Protein AF-A0A2L2Z0L1-F1 (afdb_monomer)

Radius of gyration: 14.83 Å; Cα contacts (8 Å, |Δi|>4): 51; chains: 1; bounding box: 38×22×42 Å

Structure (mmCIF, N/CA/C/O backbone):
data_AF-A0A2L2Z0L1-F1
#
_entry.id   AF-A0A2L2Z0L1-F1
#
loop_
_atom_site.group_PDB
_atom_site.id
_atom_site.type_symbol
_atom_site.label_atom_id
_atom_site.label_alt_id
_atom_site.label_comp_id
_atom_site.label_asym_id
_atom_site.label_entity_id
_atom_site.label_seq_id
_atom_site.pdbx_PDB_ins_code
_atom_site.Cartn_x
_atom_site.Cartn_y
_atom_site.Cartn_z
_atom_site.occupancy
_atom_site.B_iso_or_equiv
_atom_site.auth_seq_id
_atom_site.auth_comp_id
_atom_site.auth_asym_id
_atom_site.auth_atom_id
_atom_site.pdbx_PDB_model_num
ATOM 1 N N . ILE A 1 1 ? 18.488 -10.623 3.223 1.00 53.06 1 ILE A N 1
ATOM 2 C CA . ILE A 1 1 ? 18.320 -10.362 4.672 1.00 53.06 1 ILE A CA 1
ATOM 3 C C . ILE A 1 1 ? 18.743 -8.919 4.897 1.00 53.06 1 ILE A C 1
ATOM 5 O O . ILE A 1 1 ? 19.868 -8.597 4.540 1.00 53.06 1 ILE A O 1
ATOM 9 N N . SER A 1 2 ? 17.850 -8.049 5.373 1.00 76.31 2 SER A N 1
ATOM 10 C CA . SER A 1 2 ? 18.217 -6.699 5.830 1.00 76.31 2 SER A CA 1
ATOM 11 C C . SER A 1 2 ? 18.315 -6.701 7.354 1.00 76.31 2 SER A C 1
ATOM 13 O O . SER A 1 2 ? 17.489 -7.341 8.002 1.00 76.31 2 SER A O 1
ATOM 15 N N . LEU A 1 3 ? 19.281 -5.987 7.927 1.00 67.62 3 LEU A N 1
ATOM 16 C CA . LEU A 1 3 ? 19.408 -5.825 9.378 1.00 67.62 3 LEU A CA 1
ATOM 17 C C . LEU A 1 3 ? 18.638 -4.572 9.829 1.00 67.62 3 LEU A C 1
ATOM 19 O O . LEU A 1 3 ? 18.685 -3.558 9.142 1.00 67.62 3 LEU A O 1
ATOM 23 N N . TYR A 1 4 ? 17.927 -4.660 10.959 1.00 72.00 4 TYR A N 1
ATOM 24 C CA . TYR A 1 4 ? 17.226 -3.540 11.618 1.00 72.00 4 TYR A CA 1
ATOM 25 C C . TYR A 1 4 ? 16.150 -2.808 10.792 1.00 72.00 4 TYR A C 1
ATOM 27 O O . TYR A 1 4 ? 15.862 -1.644 11.043 1.00 72.00 4 TYR A O 1
ATOM 35 N N . ASN A 1 5 ? 15.496 -3.484 9.842 1.00 80.12 5 ASN A N 1
ATOM 36 C CA . ASN A 1 5 ? 14.401 -2.884 9.069 1.00 80.12 5 ASN A CA 1
ATOM 37 C C . ASN A 1 5 ? 13.049 -2.996 9.802 1.00 80.12 5 ASN A C 1
ATOM 39 O O . ASN A 1 5 ? 12.138 -3.704 9.368 1.00 80.12 5 ASN A O 1
ATOM 43 N N . THR A 1 6 ? 12.948 -2.336 10.956 1.00 79.62 6 THR A N 1
ATOM 44 C CA . THR A 1 6 ? 11.743 -2.300 11.804 1.00 79.62 6 THR A CA 1
ATOM 45 C C . THR A 1 6 ? 10.555 -1.659 11.084 1.00 79.62 6 THR A C 1
ATOM 47 O O . THR A 1 6 ? 9.439 -2.165 11.176 1.00 79.62 6 THR A O 1
ATOM 50 N N . LEU A 1 7 ? 10.803 -0.626 10.275 1.00 82.81 7 LEU A N 1
ATOM 51 C CA . LEU A 1 7 ? 9.805 0.006 9.407 1.00 82.81 7 LEU A CA 1
ATOM 52 C C . LEU A 1 7 ? 9.147 -0.985 8.446 1.00 82.81 7 LEU A C 1
ATOM 54 O O . LEU A 1 7 ? 7.925 -0.999 8.306 1.00 82.81 7 LEU A O 1
ATOM 58 N N . ALA A 1 8 ? 9.930 -1.847 7.788 1.00 83.56 8 ALA A N 1
ATOM 59 C CA . ALA A 1 8 ? 9.365 -2.846 6.886 1.00 83.56 8 ALA A CA 1
ATOM 60 C C . ALA A 1 8 ? 8.470 -3.853 7.615 1.00 83.56 8 ALA A C 1
ATOM 62 O O . ALA A 1 8 ? 7.484 -4.310 7.034 1.00 83.56 8 ALA A O 1
ATOM 63 N N . LEU A 1 9 ? 8.773 -4.179 8.877 1.00 86.62 9 LEU A N 1
ATOM 64 C CA . LEU A 1 9 ? 7.914 -5.038 9.688 1.00 8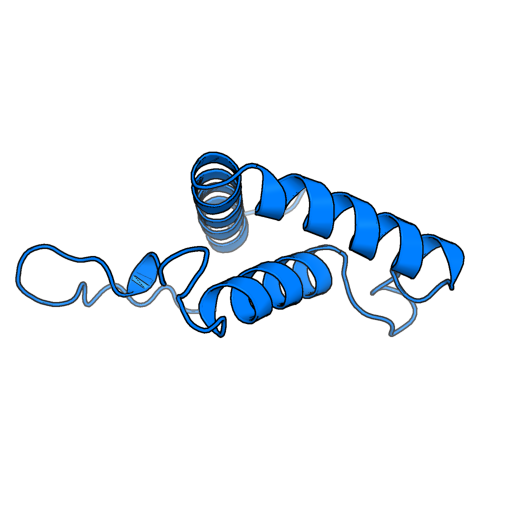6.62 9 LEU A CA 1
ATOM 65 C C . LEU A 1 9 ? 6.570 -4.356 9.968 1.00 86.62 9 LEU A C 1
ATOM 67 O O . LEU A 1 9 ? 5.526 -4.954 9.710 1.00 86.62 9 LEU A O 1
ATOM 71 N N . ILE A 1 10 ? 6.593 -3.095 10.406 1.00 87.50 10 ILE A N 1
ATOM 72 C CA . ILE A 1 10 ? 5.375 -2.329 10.704 1.00 87.50 10 ILE A CA 1
ATOM 73 C C . ILE A 1 10 ? 4.537 -2.126 9.436 1.00 87.50 10 ILE A C 1
ATOM 75 O O . ILE A 1 10 ? 3.332 -2.365 9.441 1.00 87.50 10 ILE A O 1
ATOM 79 N N . ASN A 1 11 ? 5.168 -1.791 8.308 1.00 89.94 11 ASN A N 1
ATOM 80 C CA . ASN A 1 11 ? 4.479 -1.681 7.021 1.00 89.94 11 ASN A CA 1
ATOM 81 C C . ASN A 1 11 ? 3.861 -3.015 6.582 1.00 89.94 11 ASN A C 1
ATOM 83 O O . ASN A 1 11 ? 2.763 -3.034 6.028 1.00 89.94 11 ASN A O 1
ATOM 87 N N . THR A 1 12 ? 4.525 -4.143 6.849 1.00 91.56 12 THR A N 1
ATOM 88 C CA . THR A 1 12 ? 3.970 -5.474 6.557 1.00 91.56 12 THR A CA 1
ATOM 89 C C . THR A 1 12 ? 2.722 -5.741 7.397 1.00 91.56 12 THR A C 1
ATOM 91 O O . THR A 1 12 ? 1.704 -6.161 6.849 1.00 91.56 12 THR A O 1
ATOM 94 N N . GLN A 1 13 ? 2.762 -5.427 8.695 1.00 92.31 13 GLN A N 1
ATOM 95 C CA . GLN A 1 13 ? 1.605 -5.545 9.589 1.00 92.31 13 GLN A CA 1
ATOM 96 C C . GLN A 1 13 ? 0.457 -4.618 9.166 1.00 92.31 13 GLN A C 1
ATOM 98 O O . GLN A 1 13 ? -0.700 -5.032 9.155 1.00 92.31 13 GLN A O 1
ATOM 103 N N . MET A 1 14 ? 0.769 -3.387 8.749 1.00 93.69 14 MET A N 1
ATOM 104 C CA . MET A 1 14 ? -0.211 -2.439 8.219 1.00 93.69 14 MET A CA 1
ATOM 105 C C . MET A 1 14 ? -0.906 -2.996 6.970 1.00 93.69 14 MET A C 1
ATOM 107 O O . MET A 1 14 ? -2.135 -2.994 6.889 1.00 93.69 14 MET A O 1
ATOM 111 N N . LEU A 1 15 ? -0.143 -3.497 5.993 1.00 94.50 15 LEU A N 1
ATOM 112 C CA . LEU A 1 15 ? -0.710 -4.092 4.780 1.00 94.50 15 LEU A CA 1
ATOM 113 C C . LEU A 1 15 ? -1.560 -5.327 5.086 1.00 94.50 15 LEU A C 1
ATOM 115 O O . LEU A 1 15 ? -2.618 -5.513 4.482 1.00 94.50 15 LEU A O 1
ATOM 119 N N . GLU A 1 16 ? -1.120 -6.156 6.032 1.00 95.19 16 GLU A N 1
ATOM 120 C CA . GLU A 1 16 ? -1.885 -7.308 6.492 1.00 95.19 16 GLU A CA 1
ATOM 121 C C . GLU A 1 16 ? -3.218 -6.875 7.116 1.00 95.19 16 GLU A C 1
ATOM 123 O O . GLU A 1 16 ? -4.257 -7.440 6.767 1.00 95.19 16 GLU A O 1
ATOM 128 N N . ALA A 1 17 ? -3.214 -5.848 7.970 1.00 95.44 17 ALA A N 1
ATOM 129 C CA . ALA A 1 17 ? -4.427 -5.298 8.567 1.00 95.44 17 ALA A CA 1
ATOM 130 C C . ALA A 1 17 ? -5.412 -4.839 7.484 1.00 95.44 17 ALA A C 1
ATOM 132 O O . ALA A 1 17 ? -6.551 -5.302 7.467 1.00 95.44 17 ALA A O 1
ATOM 133 N N . TYR A 1 18 ? -4.959 -4.043 6.508 1.00 96.69 18 TYR A N 1
ATOM 134 C CA . TYR A 1 18 ? -5.794 -3.624 5.376 1.00 96.69 18 TYR A CA 1
ATOM 135 C C . TYR A 1 18 ? -6.361 -4.803 4.580 1.00 96.69 18 TYR A C 1
ATOM 137 O O . TYR A 1 18 ? -7.531 -4.788 4.198 1.00 96.69 18 TYR A O 1
ATOM 145 N N . SER A 1 19 ? -5.561 -5.850 4.361 1.00 95.31 19 SER A N 1
ATOM 146 C CA . SER A 1 19 ? -5.988 -7.036 3.611 1.00 95.31 19 SER A CA 1
ATOM 147 C C . SER A 1 19 ? -7.103 -7.836 4.295 1.00 95.31 19 SER A C 1
ATOM 149 O O . SER A 1 19 ? -7.790 -8.599 3.617 1.00 95.31 19 SER A O 1
ATOM 151 N N . LYS A 1 20 ? -7.269 -7.683 5.616 1.00 96.31 20 LYS A N 1
ATOM 152 C CA . LYS A 1 20 ? -8.287 -8.376 6.418 1.00 96.31 20 LYS A CA 1
ATOM 153 C C . LYS A 1 20 ? -9.593 -7.587 6.550 1.00 96.31 20 LYS A C 1
ATOM 155 O O . LYS A 1 20 ? -10.599 -8.184 6.914 1.00 96.31 20 LYS A O 1
ATOM 160 N N . ILE A 1 21 ? -9.592 -6.282 6.256 1.00 95.56 21 ILE A N 1
ATOM 161 C CA . ILE A 1 21 ? -10.789 -5.426 6.365 1.00 95.56 21 ILE A CA 1
ATOM 162 C C . ILE A 1 21 ? -11.802 -5.761 5.271 1.00 95.56 21 ILE A C 1
ATOM 164 O O . ILE A 1 21 ? -12.984 -5.924 5.557 1.00 95.56 21 ILE A O 1
ATOM 168 N N . ASP A 1 22 ? -11.348 -5.841 4.016 1.00 96.56 22 ASP A N 1
ATOM 169 C CA . ASP A 1 22 ? -12.228 -6.043 2.865 1.00 96.56 22 ASP A CA 1
ATOM 170 C C . ASP A 1 22 ? -11.538 -6.888 1.771 1.00 96.56 22 ASP A C 1
ATOM 172 O O . ASP A 1 22 ? -10.429 -6.547 1.339 1.00 96.56 22 ASP A O 1
ATOM 176 N N . PRO A 1 23 ? -12.180 -7.959 1.254 1.00 96.75 23 PRO A N 1
ATOM 177 C CA . PRO A 1 23 ? -11.613 -8.807 0.201 1.00 96.75 23 PRO A CA 1
ATOM 178 C C . PRO A 1 23 ? -11.216 -8.053 -1.077 1.00 96.75 23 PRO A C 1
ATOM 180 O O . PRO A 1 23 ? -10.295 -8.469 -1.787 1.00 96.75 23 PRO A O 1
ATOM 183 N N . ARG A 1 24 ? -11.872 -6.925 -1.383 1.00 97.19 24 ARG A N 1
ATOM 184 C CA . ARG A 1 24 ? -11.581 -6.100 -2.566 1.00 97.19 24 ARG A CA 1
ATOM 185 C C . ARG A 1 24 ? -10.162 -5.539 -2.542 1.00 97.19 24 ARG A C 1
ATOM 187 O O . ARG A 1 24 ? -9.588 -5.356 -3.613 1.00 97.19 24 ARG A O 1
ATOM 194 N N . VAL A 1 25 ? -9.572 -5.330 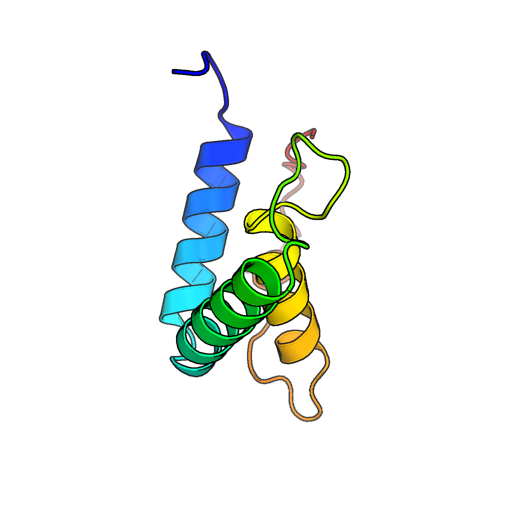-1.360 1.00 96.88 25 VAL A N 1
ATOM 195 C CA . VAL A 1 25 ? -8.166 -4.912 -1.212 1.00 96.88 25 VAL A CA 1
ATOM 196 C C . VAL A 1 25 ? -7.238 -5.954 -1.832 1.00 96.88 25 VAL A C 1
ATOM 198 O O . VAL A 1 25 ? -6.370 -5.616 -2.636 1.00 96.88 25 VAL A O 1
ATOM 201 N N . GLN A 1 26 ? -7.452 -7.232 -1.509 1.00 96.19 26 GLN A N 1
ATOM 202 C CA . GLN A 1 26 ? -6.645 -8.331 -2.034 1.00 96.19 26 GLN A CA 1
ATOM 203 C C . GLN A 1 26 ? -6.879 -8.513 -3.535 1.00 96.19 26 GLN A C 1
ATOM 205 O O . GLN A 1 26 ? -5.918 -8.584 -4.300 1.00 96.19 26 GLN A O 1
ATOM 210 N N . ILE A 1 27 ? -8.143 -8.525 -3.972 1.00 97.5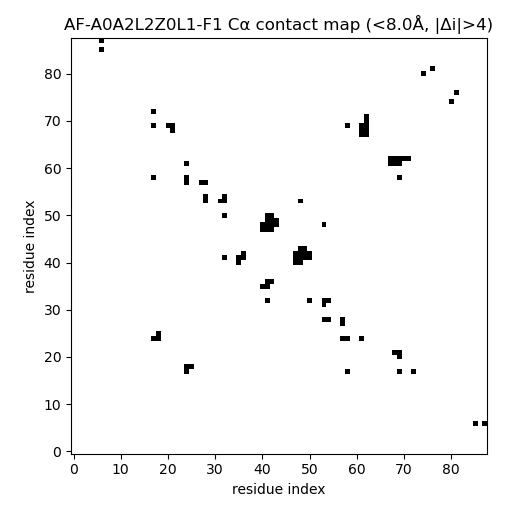6 27 ILE A N 1
ATOM 211 C CA . ILE A 1 27 ? -8.511 -8.712 -5.384 1.00 97.56 27 ILE A CA 1
ATOM 212 C C . ILE A 1 27 ? -7.863 -7.632 -6.261 1.00 97.56 27 ILE A C 1
ATOM 214 O O . ILE A 1 27 ? -7.195 -7.950 -7.247 1.00 97.56 27 ILE A O 1
ATOM 218 N N . LEU A 1 28 ? -8.007 -6.357 -5.886 1.00 97.06 28 LEU A N 1
ATOM 219 C CA . LEU A 1 28 ? -7.413 -5.244 -6.628 1.00 97.06 28 LEU A CA 1
ATOM 220 C C . LEU A 1 28 ? -5.888 -5.226 -6.510 1.00 97.06 28 LEU A C 1
ATOM 222 O O . LEU A 1 28 ? -5.212 -4.962 -7.502 1.00 97.06 28 LEU A O 1
ATOM 226 N N . GLY A 1 29 ? -5.337 -5.554 -5.340 1.00 95.75 29 GLY A N 1
ATOM 227 C CA . GLY A 1 29 ? -3.894 -5.658 -5.132 1.00 95.75 29 GLY A CA 1
ATOM 228 C C . GLY A 1 29 ? -3.244 -6.696 -6.049 1.00 95.75 29 GLY A C 1
ATOM 229 O O . GLY A 1 29 ? -2.266 -6.391 -6.735 1.00 95.75 29 GLY A O 1
ATOM 230 N N . TYR A 1 30 ? -3.809 -7.905 -6.126 1.00 95.31 30 TYR A N 1
ATOM 231 C CA . TYR A 1 30 ? -3.331 -8.949 -7.035 1.00 95.31 30 TYR A CA 1
ATOM 232 C C . TYR A 1 30 ? -3.542 -8.574 -8.502 1.00 95.31 30 TYR A C 1
ATOM 234 O O . TYR A 1 30 ? -2.619 -8.733 -9.302 1.00 95.31 30 TYR A O 1
ATOM 242 N N . GLY A 1 31 ? -4.718 -8.041 -8.849 1.00 96.19 31 GLY A N 1
ATOM 243 C CA . GLY A 1 31 ? -5.043 -7.635 -10.215 1.00 96.19 31 GLY A CA 1
ATOM 244 C C . GLY A 1 31 ? -4.104 -6.551 -10.744 1.00 96.19 31 GLY A C 1
ATOM 245 O O . GLY A 1 31 ? -3.513 -6.713 -11.812 1.00 96.19 31 GLY A O 1
ATOM 246 N N . LEU A 1 32 ? -3.893 -5.481 -9.971 1.00 95.06 32 LEU A N 1
ATOM 247 C CA . LEU A 1 32 ? -3.007 -4.385 -10.360 1.00 95.06 32 LEU A CA 1
ATOM 248 C C . LEU A 1 32 ?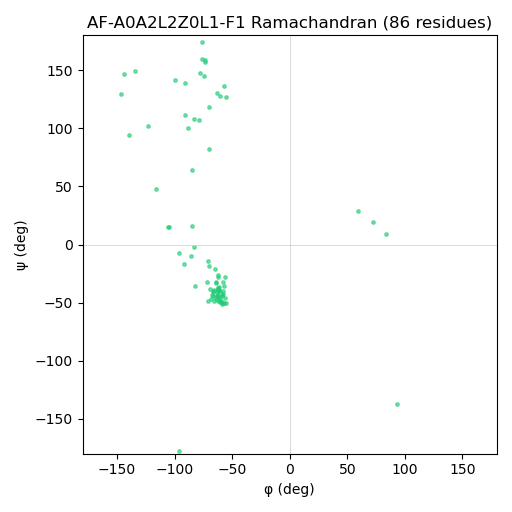 -1.547 -4.836 -10.427 1.00 95.06 32 LEU A C 1
ATOM 250 O O . LEU A 1 32 ? -0.836 -4.475 -11.362 1.00 95.06 32 LEU A O 1
ATOM 254 N N . LYS A 1 33 ? -1.101 -5.670 -9.480 1.00 90.94 33 LYS A N 1
ATOM 255 C CA . LYS A 1 33 ? 0.253 -6.233 -9.506 1.00 90.94 33 LYS A CA 1
ATOM 256 C C . LYS A 1 33 ? 0.481 -7.098 -10.745 1.00 90.94 33 LYS A C 1
ATOM 258 O O . LYS A 1 33 ? 1.532 -6.993 -11.374 1.00 90.94 33 LYS A O 1
ATOM 263 N N . TYR A 1 34 ? -0.483 -7.949 -11.095 1.00 93.50 34 TYR A N 1
ATOM 264 C CA . TYR A 1 34 ? -0.408 -8.770 -12.301 1.00 93.50 34 TYR A CA 1
ATOM 265 C C . TYR A 1 34 ? -0.348 -7.895 -13.556 1.00 93.50 34 TYR A C 1
ATOM 267 O O . TYR A 1 34 ? 0.564 -8.050 -14.363 1.00 93.50 34 TYR A O 1
ATOM 275 N N . PHE A 1 35 ? -1.244 -6.912 -13.666 1.00 93.25 35 PHE A N 1
ATOM 276 C CA . PHE A 1 35 ? -1.259 -5.947 -14.763 1.00 93.25 35 PHE A CA 1
ATOM 277 C C . PHE A 1 35 ? 0.080 -5.205 -14.913 1.00 93.25 35 PHE A C 1
ATOM 279 O O . PHE A 1 35 ? 0.670 -5.198 -15.993 1.00 93.25 35 PHE A O 1
ATOM 286 N N . ALA A 1 36 ? 0.607 -4.652 -13.817 1.00 91.06 36 ALA A N 1
ATOM 287 C CA . ALA A 1 36 ? 1.876 -3.931 -13.808 1.00 91.06 36 ALA A CA 1
ATOM 288 C C . ALA A 1 36 ? 3.060 -4.826 -14.211 1.00 91.06 36 ALA A C 1
ATOM 290 O O . ALA A 1 36 ? 3.960 -4.390 -14.928 1.00 91.06 36 ALA A O 1
ATOM 291 N N . LYS A 1 37 ? 3.055 -6.097 -13.790 1.00 89.38 37 LYS A N 1
ATOM 292 C CA . LYS A 1 37 ? 4.078 -7.069 -14.189 1.00 89.38 37 LYS A CA 1
ATOM 293 C C . LYS A 1 37 ? 3.994 -7.403 -15.679 1.00 89.38 37 LYS A C 1
ATOM 295 O O . LYS A 1 37 ? 5.031 -7.438 -16.333 1.00 89.38 37 LYS A O 1
ATOM 300 N N . THR A 1 38 ? 2.792 -7.604 -16.217 1.00 91.31 38 THR A N 1
ATOM 301 C CA . THR A 1 38 ? 2.582 -7.901 -17.644 1.00 91.31 38 THR A CA 1
ATOM 302 C C . THR A 1 38 ? 3.012 -6.743 -18.544 1.00 91.31 38 THR A C 1
ATOM 304 O O . THR A 1 38 ? 3.543 -6.980 -19.623 1.00 91.31 38 THR A O 1
ATOM 307 N N . LEU A 1 39 ? 2.860 -5.497 -18.086 1.00 89.75 39 LEU A N 1
ATOM 308 C CA . LEU A 1 39 ? 3.345 -4.309 -18.797 1.00 89.75 39 LEU A CA 1
ATOM 309 C C . LEU A 1 39 ? 4.829 -3.987 -18.550 1.00 89.75 39 LEU A C 1
ATOM 311 O O . LEU A 1 39 ? 5.344 -3.029 -19.119 1.00 89.75 39 LEU A O 1
ATOM 315 N N . GLY A 1 40 ? 5.524 -4.754 -17.705 1.00 87.56 40 GLY A N 1
ATOM 316 C CA . GLY A 1 40 ? 6.941 -4.531 -17.405 1.00 87.56 40 GLY A CA 1
ATOM 317 C C . GLY A 1 40 ? 7.234 -3.299 -16.539 1.00 87.56 40 GLY A C 1
ATOM 318 O O . GLY A 1 40 ? 8.372 -2.845 -16.507 1.00 87.56 40 GLY A O 1
ATOM 319 N N . ILE A 1 41 ? 6.239 -2.772 -15.816 1.00 86.75 41 ILE A N 1
ATOM 320 C CA . ILE A 1 41 ? 6.344 -1.554 -14.983 1.00 86.75 41 ILE A CA 1
ATOM 321 C C . ILE A 1 41 ? 6.413 -1.848 -13.470 1.00 86.75 41 ILE A C 1
ATOM 323 O O . ILE A 1 41 ? 6.222 -0.956 -12.650 1.00 86.75 41 ILE A O 1
ATOM 327 N N . CYS A 1 42 ? 6.682 -3.100 -13.088 1.00 83.69 42 CYS A N 1
ATOM 328 C CA . CYS A 1 42 ? 6.741 -3.565 -11.695 1.00 83.69 42 CYS A CA 1
ATOM 329 C C . CYS A 1 42 ? 8.153 -4.047 -11.294 1.00 83.69 42 CYS A C 1
A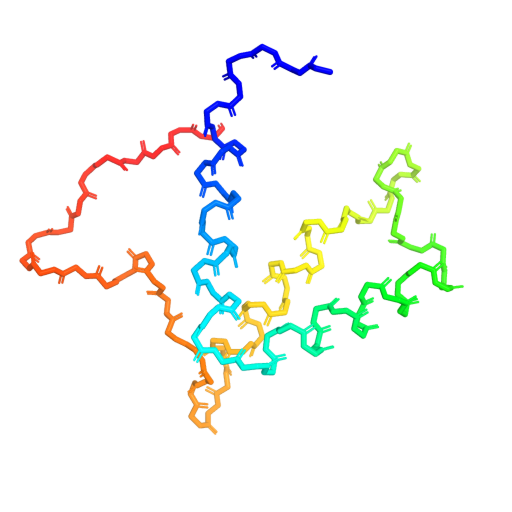TOM 331 O O . CYS A 1 42 ? 8.317 -5.133 -10.734 1.00 83.69 42 CYS A O 1
ATOM 333 N N . ASP A 1 43 ? 9.181 -3.263 -11.607 1.00 79.25 43 ASP A N 1
ATOM 334 C CA . ASP A 1 43 ? 10.586 -3.539 -11.292 1.00 79.25 43 ASP A CA 1
ATOM 335 C C . ASP A 1 43 ? 11.317 -2.258 -10.844 1.00 79.25 43 ASP A C 1
ATOM 337 O O . ASP A 1 43 ? 11.830 -1.476 -11.655 1.00 79.25 43 ASP A O 1
ATOM 341 N N . ALA A 1 44 ? 11.368 -2.047 -9.527 1.00 80.62 44 ALA A N 1
ATOM 342 C CA . ALA A 1 44 ? 12.015 -0.882 -8.924 1.00 80.62 44 ALA A CA 1
ATOM 343 C C . ALA A 1 44 ? 13.518 -0.801 -9.210 1.00 80.62 44 ALA A C 1
ATOM 345 O O . ALA A 1 44 ? 14.070 0.294 -9.276 1.00 80.62 44 ALA A O 1
ATOM 346 N N . SER A 1 45 ? 14.174 -1.938 -9.455 1.00 77.75 45 SER A N 1
ATOM 347 C CA . SER A 1 45 ? 15.600 -1.959 -9.793 1.00 77.75 45 SER A CA 1
ATOM 348 C C . SER A 1 45 ? 15.891 -1.378 -11.181 1.00 77.75 45 SER A C 1
ATOM 350 O O . SER A 1 45 ? 17.014 -0.966 -11.455 1.00 77.75 45 SER A O 1
ATOM 352 N N . LYS A 1 46 ? 14.867 -1.298 -12.041 1.00 78.12 46 LYS A N 1
ATOM 353 C CA . LYS A 1 46 ? 14.938 -0.751 -13.402 1.00 78.12 46 LYS A CA 1
ATOM 354 C C . LYS A 1 46 ? 14.281 0.627 -13.531 1.00 78.12 46 LYS A C 1
ATOM 356 O O . LYS A 1 46 ? 13.998 1.063 -14.641 1.00 78.12 46 LYS A O 1
ATOM 361 N N . GLY A 1 47 ? 14.013 1.299 -12.408 1.00 77.12 47 GLY A N 1
ATOM 362 C CA . GLY A 1 47 ? 13.430 2.646 -12.379 1.00 77.12 47 GLY A CA 1
ATOM 363 C C . GLY A 1 47 ? 11.903 2.704 -12.496 1.00 77.12 47 GLY A C 1
ATOM 364 O O . GLY A 1 47 ? 11.354 3.792 -12.641 1.00 77.12 47 GLY A O 1
ATOM 365 N N . SER A 1 48 ? 11.207 1.564 -12.426 1.00 83.56 48 SER A N 1
ATOM 366 C CA . SER A 1 48 ? 9.735 1.523 -12.370 1.00 83.56 48 SER A CA 1
ATOM 367 C C . SER A 1 48 ? 9.224 1.406 -10.922 1.00 83.56 48 SER A C 1
ATOM 369 O O . SER A 1 48 ? 10.009 1.468 -9.979 1.00 83.56 48 SER A O 1
ATOM 371 N N . LEU A 1 49 ? 7.913 1.308 -10.689 1.00 86.69 49 LEU A N 1
ATOM 372 C CA . LEU A 1 49 ? 7.378 1.293 -9.321 1.00 86.69 49 LEU A CA 1
ATOM 373 C C . LEU A 1 49 ? 7.560 -0.078 -8.653 1.00 86.69 49 LEU A C 1
ATOM 375 O O . LEU A 1 49 ? 7.494 -1.132 -9.289 1.00 86.69 49 LEU A O 1
ATOM 379 N N . SER A 1 50 ? 7.766 -0.078 -7.333 1.00 88.12 50 SER A N 1
ATOM 380 C CA . SER A 1 50 ? 7.820 -1.317 -6.552 1.00 88.12 50 SER A CA 1
ATOM 381 C C . SER A 1 50 ? 6.423 -1.923 -6.383 1.00 88.12 50 SER A C 1
ATOM 383 O O . SER A 1 50 ? 5.412 -1.221 -6.409 1.00 88.12 50 SER A O 1
ATOM 385 N N . SER A 1 51 ? 6.342 -3.234 -6.123 1.00 87.00 51 SER A N 1
ATOM 386 C CA . SER A 1 51 ? 5.056 -3.858 -5.776 1.00 87.00 51 SER A CA 1
ATOM 387 C C . SER A 1 51 ? 4.409 -3.217 -4.543 1.00 87.00 51 SER A C 1
ATOM 389 O O . SER A 1 51 ? 3.189 -3.144 -4.482 1.00 87.00 51 SER A O 1
ATOM 391 N N . TYR A 1 52 ? 5.206 -2.730 -3.587 1.00 91.12 52 TYR A N 1
ATOM 392 C CA . TYR A 1 52 ? 4.708 -2.018 -2.409 1.00 91.12 52 TYR A CA 1
ATOM 393 C C . TYR A 1 52 ? 3.982 -0.721 -2.795 1.00 91.12 52 TYR A C 1
ATOM 395 O O . TYR A 1 52 ? 2.868 -0.489 -2.333 1.00 91.12 52 TYR A O 1
ATOM 403 N N . ALA A 1 53 ? 4.553 0.065 -3.715 1.00 92.00 53 ALA A N 1
ATOM 404 C CA . ALA A 1 53 ? 3.933 1.295 -4.205 1.00 92.00 53 ALA A CA 1
ATOM 405 C C . ALA A 1 53 ? 2.559 1.032 -4.845 1.00 92.00 53 ALA A C 1
ATOM 407 O O . ALA A 1 53 ? 1.596 1.729 -4.536 1.00 92.00 53 ALA A O 1
ATOM 408 N N . TYR A 1 54 ? 2.430 -0.020 -5.660 1.00 93.44 54 TYR A N 1
ATOM 409 C CA . TYR A 1 54 ? 1.139 -0.395 -6.248 1.00 93.44 54 TYR A CA 1
ATOM 410 C C . TYR A 1 54 ? 0.088 -0.775 -5.200 1.00 93.44 54 TYR A C 1
ATOM 412 O O . TYR A 1 54 ? -1.075 -0.403 -5.341 1.00 93.44 54 TYR A O 1
ATOM 420 N N . ILE A 1 55 ? 0.477 -1.479 -4.134 1.00 94.75 55 ILE A N 1
ATOM 421 C CA . ILE A 1 55 ? -0.454 -1.811 -3.048 1.00 94.75 55 ILE A CA 1
ATOM 422 C C . ILE A 1 55 ? -0.891 -0.549 -2.290 1.00 94.75 55 ILE A C 1
ATOM 424 O O . ILE A 1 55 ? -2.080 -0.402 -2.013 1.00 94.75 55 ILE A O 1
ATOM 428 N N . LEU A 1 56 ? 0.019 0.395 -2.025 1.00 95.88 56 LEU A N 1
ATOM 429 C CA . LEU A 1 56 ? -0.346 1.683 -1.423 1.00 95.88 56 LEU A CA 1
ATOM 430 C C . LEU A 1 56 ? -1.320 2.478 -2.301 1.00 95.88 56 LEU A C 1
ATOM 432 O O . LEU A 1 56 ? -2.281 3.044 -1.786 1.00 95.88 56 LEU A O 1
ATOM 436 N N . MET A 1 57 ? -1.125 2.476 -3.624 1.00 96.00 57 MET A N 1
ATOM 437 C CA . MET A 1 57 ? -2.056 3.116 -4.560 1.00 96.00 57 MET A CA 1
ATOM 438 C C . MET A 1 57 ? -3.456 2.492 -4.498 1.00 96.00 57 MET A C 1
ATOM 440 O O . MET A 1 57 ? -4.445 3.222 -4.543 1.00 96.00 57 MET A O 1
ATOM 444 N N . VAL A 1 58 ? -3.559 1.163 -4.368 1.00 97.1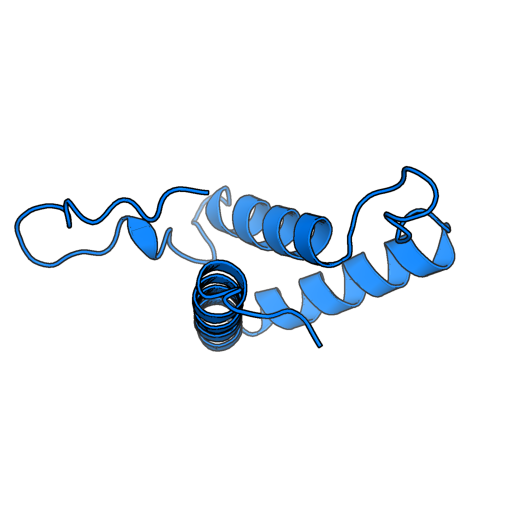9 58 VAL A N 1
ATOM 445 C CA . VAL A 1 58 ? -4.850 0.472 -4.190 1.00 97.19 58 VAL A CA 1
ATOM 446 C C . VAL A 1 58 ? -5.512 0.882 -2.877 1.00 97.19 58 VAL A C 1
ATOM 448 O O . VAL A 1 58 ? -6.696 1.215 -2.881 1.00 97.19 58 VAL A O 1
ATOM 451 N N . ILE A 1 59 ? -4.763 0.894 -1.771 1.00 97.00 59 ILE A N 1
ATOM 452 C CA . ILE A 1 59 ? -5.281 1.306 -0.459 1.00 97.00 59 ILE A CA 1
ATOM 453 C C . ILE A 1 59 ? -5.808 2.743 -0.529 1.00 97.00 59 ILE A C 1
ATOM 455 O O . ILE A 1 59 ? -6.971 2.984 -0.209 1.00 97.00 59 ILE A O 1
ATOM 459 N N . PHE A 1 60 ? -5.003 3.675 -1.041 1.00 97.19 60 PHE A N 1
ATOM 460 C CA . PHE A 1 60 ? -5.400 5.073 -1.195 1.00 97.19 60 PHE A CA 1
ATOM 461 C C . PHE A 1 60 ? -6.639 5.229 -2.086 1.00 97.19 60 PHE A C 1
ATOM 463 O O . PHE A 1 60 ? -7.579 5.945 -1.747 1.00 97.19 60 PHE A O 1
ATOM 470 N N . PHE A 1 61 ? -6.693 4.518 -3.214 1.00 97.75 61 PHE A N 1
ATOM 471 C CA . PHE A 1 61 ? -7.854 4.544 -4.102 1.00 97.75 61 PHE A CA 1
ATOM 472 C C . PHE A 1 61 ? -9.144 4.115 -3.388 1.00 97.75 61 PHE A C 1
ATOM 474 O O . PHE A 1 61 ? -10.189 4.743 -3.588 1.00 97.75 61 PHE A O 1
ATOM 481 N N . LEU A 1 62 ? -9.068 3.063 -2.566 1.00 97.44 62 LEU A N 1
ATOM 482 C CA . LEU A 1 62 ? -10.198 2.526 -1.809 1.00 97.44 62 LEU A CA 1
ATOM 483 C C . LEU A 1 62 ? -10.631 3.440 -0.654 1.00 97.44 62 LEU A C 1
ATOM 485 O O . LEU A 1 6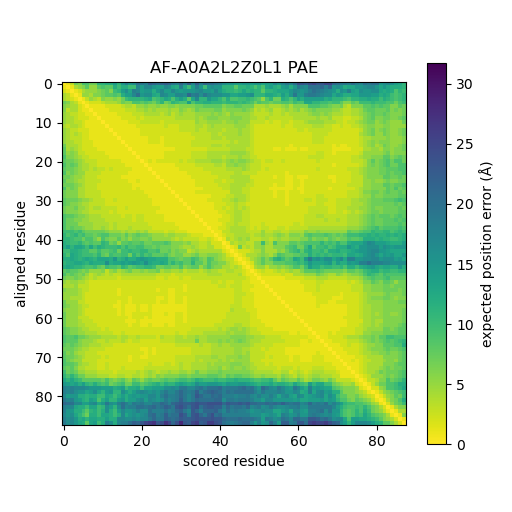2 ? -11.830 3.522 -0.379 1.00 97.44 62 LEU A O 1
ATOM 489 N N . GLN A 1 63 ? -9.694 4.163 -0.036 1.00 97.56 63 GLN A N 1
ATOM 490 C CA . GLN A 1 63 ? -9.984 5.201 0.963 1.00 97.56 63 GLN A CA 1
ATOM 491 C C . GLN A 1 63 ? -10.730 6.389 0.343 1.00 97.56 63 GLN A C 1
ATOM 493 O O . GLN A 1 63 ? -11.693 6.882 0.918 1.00 97.56 63 GLN A O 1
ATOM 498 N N . GLN A 1 64 ? -10.359 6.791 -0.876 1.00 97.19 64 GLN A N 1
ATOM 499 C CA . GLN A 1 64 ? -10.945 7.944 -1.572 1.00 97.19 64 GLN A CA 1
ATOM 500 C C . GLN A 1 64 ? -12.238 7.632 -2.348 1.00 97.19 64 GLN A C 1
ATOM 502 O O . GLN A 1 64 ? -12.631 8.384 -3.244 1.00 97.19 64 GLN A O 1
ATOM 507 N N . ARG A 1 65 ? -12.888 6.491 -2.088 1.00 97.19 65 ARG A N 1
ATOM 508 C CA . ARG A 1 65 ? -14.211 6.197 -2.664 1.00 97.19 65 ARG A CA 1
ATOM 509 C C . ARG A 1 65 ? -15.297 6.994 -1.937 1.00 97.19 65 ARG A C 1
ATOM 511 O O . ARG A 1 65 ? -15.107 7.432 -0.810 1.00 97.19 65 ARG A O 1
ATOM 518 N N . ASN A 1 66 ? -16.449 7.162 -2.584 1.00 94.00 66 ASN A N 1
ATOM 519 C CA . ASN A 1 66 ? -17.633 7.751 -1.965 1.00 94.00 66 ASN A CA 1
ATOM 520 C C . ASN A 1 66 ? -18.811 6.760 -2.066 1.00 94.00 66 ASN A C 1
ATOM 522 O O . ASN A 1 66 ? -19.376 6.632 -3.157 1.00 94.00 66 ASN A O 1
ATOM 526 N N . PRO A 1 67 ? -19.155 6.030 -0.985 1.00 94.25 67 PRO A N 1
ATOM 527 C CA . PRO A 1 67 ? -18.507 6.040 0.336 1.00 94.25 67 PRO A CA 1
ATOM 528 C C . PRO A 1 67 ? -17.132 5.329 0.346 1.00 94.25 67 PRO A C 1
ATOM 530 O O . PRO A 1 67 ? -16.879 4.502 -0.539 1.00 94.25 67 PRO A O 1
ATOM 533 N N . PRO A 1 68 ? -16.248 5.617 1.327 1.00 96.00 68 PRO A N 1
ATOM 534 C CA . PRO A 1 68 ? -14.969 4.924 1.483 1.00 96.00 68 PRO A CA 1
ATOM 535 C C . PRO A 1 68 ? -15.163 3.415 1.636 1.00 96.00 68 PRO A C 1
ATOM 537 O O . PRO A 1 68 ? -16.046 2.963 2.363 1.00 96.00 68 PRO A O 1
ATOM 540 N N . VAL A 1 69 ? -14.332 2.624 0.953 1.00 97.00 69 VAL A N 1
ATOM 541 C CA . VAL A 1 69 ? -14.385 1.153 1.036 1.00 97.00 69 VAL A CA 1
ATOM 542 C C . VAL A 1 69 ? -13.630 0.640 2.261 1.00 97.00 69 VAL A C 1
ATOM 544 O O . VAL A 1 69 ? -14.049 -0.333 2.879 1.00 97.00 69 VAL A O 1
ATOM 547 N N . ILE A 1 70 ? -12.533 1.306 2.614 1.00 96.62 70 ILE A N 1
ATOM 548 C CA . ILE A 1 70 ? -11.732 1.045 3.813 1.00 96.62 70 ILE A CA 1
ATOM 549 C C . ILE A 1 70 ? -11.412 2.381 4.500 1.00 96.62 70 ILE A C 1
ATOM 551 O O . ILE A 1 70 ? -11.294 3.396 3.807 1.00 96.62 70 ILE A O 1
ATOM 555 N N . PRO A 1 71 ? -11.258 2.406 5.834 1.00 96.00 71 PRO A N 1
ATOM 556 C CA . PRO A 1 71 ? -10.855 3.607 6.560 1.00 96.00 71 PRO A CA 1
ATOM 557 C C . PRO A 1 71 ? -9.352 3.898 6.398 1.00 96.00 71 PRO A C 1
ATOM 559 O O . PRO A 1 71 ? -8.595 3.092 5.852 1.00 96.00 71 PRO A O 1
ATOM 562 N N . VAL A 1 72 ? -8.899 5.035 6.926 1.00 95.06 72 VAL A N 1
ATOM 563 C CA . VAL A 1 72 ? -7.473 5.301 7.168 1.00 95.06 72 VAL A CA 1
ATOM 564 C C . VAL A 1 72 ? -7.125 4.774 8.560 1.00 95.06 72 VAL A C 1
ATOM 566 O O . VAL A 1 72 ? -7.422 5.420 9.557 1.00 95.06 72 VAL A O 1
ATOM 569 N N . LEU A 1 73 ? -6.518 3.583 8.643 1.00 90.94 73 LEU A N 1
ATOM 570 C CA . LEU A 1 73 ? -6.241 2.911 9.924 1.00 90.94 73 LEU A CA 1
ATOM 571 C C . LEU A 1 73 ? -5.394 3.762 10.876 1.00 90.94 73 LEU A C 1
ATOM 573 O O . LEU A 1 73 ? -5.609 3.731 12.079 1.00 90.94 73 LEU A O 1
ATOM 577 N N . GLN A 1 74 ? -4.456 4.538 10.339 1.00 88.62 74 GLN A N 1
ATOM 578 C CA . GLN A 1 74 ? -3.560 5.393 11.118 1.00 88.62 74 GLN A CA 1
ATOM 579 C C . GLN A 1 74 ? -4.261 6.607 11.750 1.00 88.62 74 GLN A C 1
ATOM 581 O O . GLN A 1 74 ? -3.689 7.257 12.621 1.00 88.62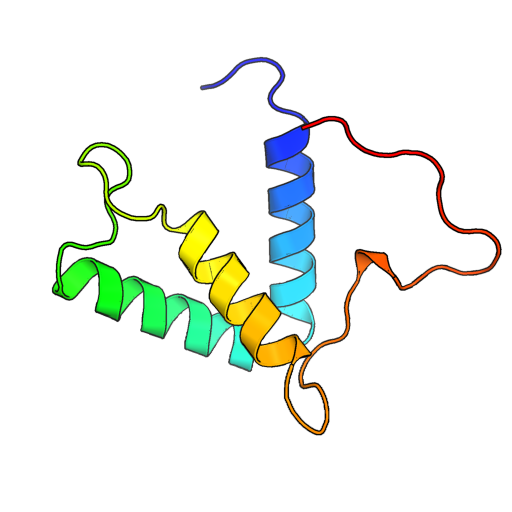 74 GLN A O 1
ATOM 586 N N . GLU A 1 75 ? -5.479 6.926 11.312 1.00 87.62 75 GLU A N 1
ATOM 587 C CA . GLU A 1 75 ? -6.314 7.977 11.904 1.00 87.62 75 GLU A CA 1
ATOM 588 C C . GLU A 1 75 ? -7.317 7.414 12.919 1.00 87.62 75 GLU A C 1
ATOM 590 O O . GLU A 1 75 ? -7.972 8.177 13.623 1.00 87.62 75 GLU A O 1
ATOM 595 N N . LEU A 1 76 ? -7.423 6.085 13.036 1.00 86.25 76 LEU A N 1
ATOM 596 C CA . LEU A 1 76 ? -8.261 5.443 14.041 1.00 86.25 76 LEU A CA 1
ATOM 597 C C . LEU A 1 76 ? -7.497 5.373 15.366 1.00 86.25 76 LEU A C 1
ATOM 599 O O . LEU A 1 76 ? -6.563 4.588 15.515 1.00 86.25 76 LEU A O 1
ATOM 603 N N . HIS A 1 77 ? -7.905 6.182 16.339 1.00 83.75 77 HIS A N 1
ATOM 604 C CA . HIS A 1 77 ? -7.378 6.132 17.698 1.00 83.75 77 HIS A CA 1
ATOM 605 C C . HIS A 1 77 ? -8.478 6.421 18.722 1.00 83.75 77 HIS A C 1
ATOM 607 O O . HIS A 1 77 ? -9.391 7.210 18.478 1.00 83.75 77 HIS A O 1
ATOM 613 N N . GLU A 1 78 ? -8.379 5.788 19.889 1.00 76.94 78 GLU A N 1
ATOM 614 C CA . GLU A 1 78 ? -9.209 6.116 21.046 1.00 76.94 78 GLU A CA 1
ATOM 615 C C . GLU A 1 78 ? -8.470 7.173 21.883 1.00 76.94 78 GLU A C 1
ATOM 617 O O . GLU A 1 78 ? -7.421 6.891 22.455 1.00 76.94 78 GLU A O 1
ATOM 622 N N . GLY A 1 79 ? -8.984 8.407 21.936 1.00 78.00 79 GLY A N 1
ATOM 623 C CA . GLY A 1 79 ? -8.387 9.489 22.737 1.00 78.00 79 GLY A CA 1
ATOM 624 C C . GLY A 1 79 ? -7.409 10.379 21.964 1.00 78.00 79 GLY A C 1
ATOM 625 O O . GLY A 1 79 ? -7.714 10.791 20.848 1.00 78.00 79 GLY A O 1
ATOM 626 N N . GLU A 1 80 ? -6.266 10.737 22.557 1.00 72.38 80 GLU A N 1
ATOM 627 C CA . GLU A 1 80 ? -5.259 11.594 21.911 1.00 72.38 80 GLU A CA 1
ATOM 628 C C . GLU A 1 80 ? -4.471 10.841 20.829 1.00 72.38 80 GLU A C 1
ATOM 630 O O . GLU A 1 80 ? -4.201 9.644 20.943 1.00 72.38 80 GLU A O 1
ATOM 635 N N . LYS A 1 81 ? -4.104 11.548 19.754 1.00 72.38 81 LYS A N 1
ATOM 636 C CA . LYS A 1 81 ? -3.383 10.965 18.618 1.00 72.38 81 LYS A CA 1
ATOM 637 C C . LYS A 1 81 ? -2.006 10.448 19.074 1.00 72.38 81 LYS A C 1
ATOM 639 O O . LYS A 1 81 ? -1.263 11.223 19.678 1.00 72.38 81 LYS A O 1
ATOM 644 N N . PRO A 1 82 ? -1.625 9.198 18.749 1.00 67.44 82 PRO A N 1
ATOM 645 C CA . PRO A 1 82 ? -0.306 8.670 19.085 1.00 67.44 82 PRO A CA 1
ATOM 646 C C . PRO A 1 82 ? 0.813 9.569 18.537 1.00 67.44 82 PRO A C 1
ATOM 648 O O . PRO A 1 82 ? 0.828 9.896 17.349 1.00 67.44 82 PRO A O 1
ATOM 651 N N . VAL A 1 83 ? 1.736 9.978 19.414 1.00 66.81 83 VAL A N 1
ATOM 652 C CA . VAL A 1 83 ? 2.863 10.879 19.091 1.00 66.81 83 VAL A CA 1
ATOM 653 C C . VAL A 1 83 ? 4.069 10.110 18.535 1.00 66.81 83 VAL A C 1
ATOM 655 O O . VAL A 1 83 ? 4.996 10.722 18.010 1.00 66.81 83 VAL A O 1
ATOM 658 N N . GLU A 1 84 ? 4.060 8.774 18.602 1.00 67.19 84 GLU A N 1
ATOM 659 C CA . GLU A 1 84 ? 5.097 7.930 17.998 1.00 67.19 84 GLU A CA 1
ATOM 660 C C . GLU A 1 84 ? 4.993 7.963 16.467 1.00 67.19 84 GLU A C 1
ATOM 662 O O . GLU A 1 84 ? 4.406 7.098 15.816 1.00 67.19 84 GLU A O 1
ATOM 667 N N . LEU A 1 85 ? 5.567 9.014 15.888 1.00 64.44 85 LEU A N 1
ATOM 668 C CA . LEU A 1 85 ? 5.896 9.072 14.478 1.00 64.44 85 LEU A CA 1
ATOM 669 C C . LEU A 1 85 ? 7.059 8.111 14.251 1.00 64.44 85 LEU A C 1
ATOM 671 O O . LEU A 1 85 ? 8.127 8.252 14.843 1.00 64.44 85 LEU A O 1
ATOM 675 N N . ILE A 1 86 ? 6.833 7.103 13.418 1.00 65.44 86 ILE A N 1
ATOM 676 C CA . ILE A 1 86 ? 7.904 6.205 13.012 1.00 65.44 86 ILE A CA 1
ATOM 677 C C . ILE A 1 86 ? 8.697 6.954 11.939 1.00 65.44 86 ILE A C 1
ATOM 679 O O . ILE A 1 86 ? 8.189 7.150 10.833 1.00 65.44 86 ILE A O 1
ATOM 683 N N . ASP A 1 87 ? 9.898 7.419 12.285 1.00 56.84 87 ASP A N 1
ATOM 684 C CA . ASP A 1 87 ? 10.793 8.083 11.334 1.00 56.84 87 ASP A CA 1
ATOM 685 C C . ASP A 1 87 ? 11.134 7.121 10.189 1.00 56.84 87 ASP A C 1
ATOM 687 O O . ASP A 1 87 ? 11.514 5.973 10.434 1.00 56.84 87 ASP A O 1
ATOM 691 N N . GLY A 1 88 ? 10.932 7.588 8.952 1.00 52.53 88 GLY A N 1
ATOM 692 C CA . GLY A 1 88 ? 11.129 6.844 7.703 1.00 52.53 88 GLY A CA 1
ATOM 693 C C . GLY A 1 88 ? 12.500 7.041 7.076 1.00 52.53 88 GLY A C 1
ATOM 694 O O . GLY A 1 88 ? 13.033 8.168 7.170 1.00 52.53 88 GLY A O 1
#

Solvent-accessible surface area (backbone atoms only — not comparable to full-atom values): 5472 Å² total; per-residue (Å²): 138,79,83,89,57,59,65,60,51,53,51,49,52,51,52,50,54,52,46,70,75,40,67,65,51,47,54,50,36,53,51,52,51,51,51,33,49,76,72,70,46,53,40,49,92,78,77,36,48,40,68,66,56,54,41,51,53,48,53,52,54,35,40,71,37,90,75,53,74,44,80,66,68,92,75,66,65,87,80,75,77,82,81,82,72,79,87,128

Mean predicted aligned error: 5.92 Å

Sequence (88 aa):
ISLYNTLALINTQMLEAYSKIDPRVQILGYGLKYFAKTLGICDASKGSLSSYAYILMVIFFLQQRNPPVIPVLQELHEGEKPVELIDG

Secondary structure (DSSP, 8-state):
--SS-HHHHHHHHHHHHHHHH-HHHHHHHHHHHHHHHHTT---GGGTS--HHHHHHHHHHHHHTSSS-SS--GGG--SSSPP------

Organism: Parasteatoda tepidariorum (NCBI:txid114398)

Nearest PDB structures (foldseek):
  5w0n-assembly1_A  TM=9.546E-01  e=4.871E-06  Homo sapiens
  5w0b-assembly4_C  TM=9.463E-01  e=5.193E-06  Homo sapiens
  5w0o-assembly2_B  TM=9.527E-01  e=7.155E-06  Homo sapiens
  5w0b-assembly4_A  TM=9.329E-01  e=1.448E-05  Homo sapiens

pLDDT: mean 87.38, std 11.02, range [52.53, 97.75]

Foldseek 3Di:
DDPPPVVVVVLVVVLVVVCVL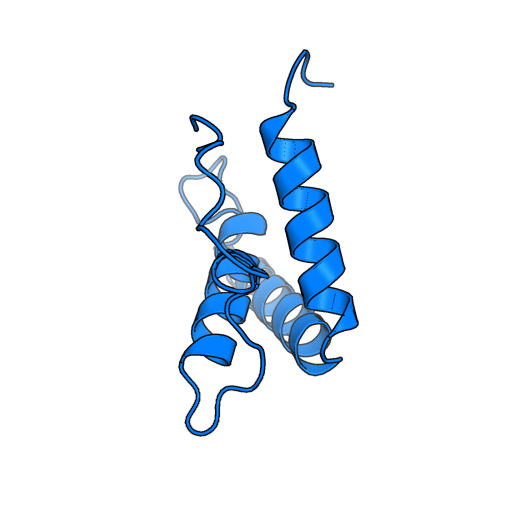DVVLVVQLVVQCVVCVVVVQADVVVVHDHSSVSSVVSQVVQCPDVVRNDHDVQPDDDPDRDPPDPDD